Protein AF-A0A257PIK0-F1 (afdb_monomer_lite)

Sequence (146 aa):
MIRLRRDGMRPLCFSGHLIVQHDGWLPGARLWHDLFLYRVADGGFAVAIIARLGGGPDARHASAVRCHAAQFDSLDRALTSLESHDAAADLCPGMSAPALDTFNPALSATVLRLQAARLQDFCRDVVSRYEAGAGAILYSACRSGL

pLDDT: mean 86.01, std 14.25, range [50.25, 98.06]

Structure (mmCIF, N/CA/C/O backbone):
data_AF-A0A257PIK0-F1
#
_entry.id   AF-A0A257PIK0-F1
#
loop_
_atom_site.group_PDB
_atom_site.id
_atom_site.type_symbol
_atom_site.label_atom_id
_atom_site.label_alt_id
_atom_site.label_comp_id
_atom_site.label_asym_id
_atom_site.label_entity_id
_atom_site.label_seq_id
_atom_site.pdbx_PDB_ins_code
_atom_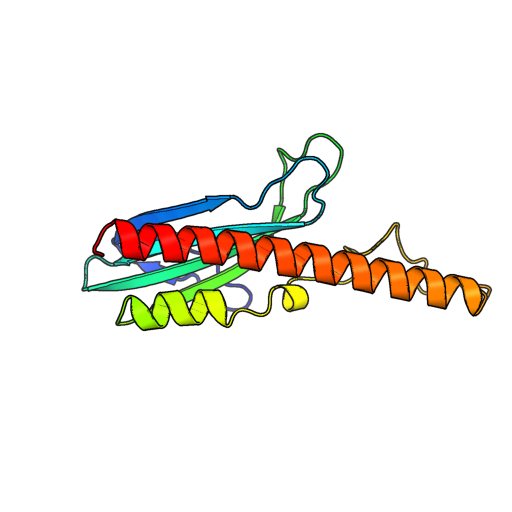site.Cartn_x
_atom_site.Cartn_y
_atom_site.Cartn_z
_atom_site.occupancy
_atom_site.B_iso_or_equiv
_atom_site.auth_seq_id
_atom_site.auth_comp_id
_atom_site.auth_asym_id
_atom_site.auth_atom_id
_atom_site.pdbx_PDB_model_num
ATOM 1 N N . MET A 1 1 ? -18.240 10.700 9.787 1.00 88.88 1 MET A N 1
ATOM 2 C CA . MET A 1 1 ? -18.333 9.548 8.864 1.00 88.88 1 MET A CA 1
ATOM 3 C C . MET A 1 1 ? -17.167 9.618 7.891 1.00 88.88 1 MET A C 1
ATOM 5 O O . MET A 1 1 ? -16.966 10.665 7.290 1.00 88.88 1 MET A O 1
ATOM 9 N N . ILE A 1 2 ? -16.384 8.547 7.788 1.00 96.31 2 ILE A N 1
ATOM 10 C CA . ILE A 1 2 ? -15.207 8.410 6.922 1.00 96.31 2 ILE A CA 1
ATOM 11 C C . ILE A 1 2 ? -15.604 7.582 5.695 1.00 96.31 2 ILE A C 1
ATOM 13 O O . ILE A 1 2 ? -16.365 6.619 5.813 1.00 96.31 2 ILE A O 1
ATOM 17 N N . ARG A 1 3 ? -15.099 7.965 4.516 1.00 97.44 3 ARG A N 1
ATOM 18 C CA . ARG A 1 3 ? -15.344 7.276 3.244 1.00 97.44 3 ARG A CA 1
ATOM 19 C C . ARG A 1 3 ? -14.028 7.061 2.503 1.00 97.44 3 ARG A C 1
ATOM 21 O O . ARG A 1 3 ? -13.434 8.020 2.022 1.00 97.44 3 ARG A O 1
ATOM 28 N N . LEU A 1 4 ? -13.602 5.807 2.389 1.00 96.12 4 LEU A N 1
ATOM 29 C CA . LEU A 1 4 ? -12.365 5.410 1.718 1.00 96.12 4 LEU A CA 1
ATOM 30 C C . LEU A 1 4 ? -12.677 4.864 0.323 1.00 96.12 4 LEU A C 1
ATOM 32 O O . LEU A 1 4 ? -13.579 4.036 0.152 1.00 96.12 4 LEU A O 1
ATOM 36 N N . ARG A 1 5 ? -11.946 5.339 -0.692 1.00 95.75 5 ARG A N 1
ATOM 37 C CA . ARG A 1 5 ? -12.074 4.837 -2.066 1.00 95.75 5 ARG A CA 1
ATOM 38 C C . ARG A 1 5 ? -11.555 3.399 -2.135 1.00 95.75 5 ARG A C 1
ATOM 40 O O . ARG A 1 5 ? -10.568 3.068 -1.488 1.00 95.75 5 ARG A O 1
ATOM 47 N N . ARG A 1 6 ? -12.220 2.565 -2.934 1.00 95.38 6 ARG A N 1
ATOM 48 C CA . ARG A 1 6 ? -11.790 1.206 -3.267 1.00 95.38 6 ARG A CA 1
ATOM 49 C C . ARG A 1 6 ? -11.896 1.025 -4.767 1.00 95.38 6 ARG A C 1
ATOM 51 O O . ARG A 1 6 ? -12.967 1.251 -5.330 1.00 95.38 6 ARG A O 1
ATOM 58 N N . ASP A 1 7 ? -10.808 0.645 -5.408 1.00 92.31 7 ASP A N 1
ATOM 59 C CA . ASP A 1 7 ? -10.823 0.443 -6.850 1.00 92.31 7 ASP A CA 1
ATOM 60 C C . ASP A 1 7 ? -11.693 -0.767 -7.212 1.00 92.31 7 ASP A C 1
ATOM 62 O O . ASP A 1 7 ? -11.635 -1.813 -6.568 1.00 92.31 7 ASP A O 1
ATOM 66 N N . GLY A 1 8 ? -12.560 -0.603 -8.217 1.00 91.75 8 GLY A N 1
ATOM 67 C CA . GLY A 1 8 ? -13.476 -1.653 -8.682 1.00 91.75 8 GLY A CA 1
ATOM 68 C C . GLY A 1 8 ? -14.573 -2.062 -7.688 1.00 91.75 8 GLY A C 1
ATOM 69 O O . GLY A 1 8 ? -15.346 -2.971 -7.979 1.00 91.75 8 GLY A O 1
ATOM 70 N N . MET A 1 9 ? -14.675 -1.407 -6.527 1.00 93.81 9 MET A N 1
ATOM 71 C CA . MET A 1 9 ? -15.604 -1.774 -5.457 1.00 93.81 9 MET A CA 1
ATOM 72 C C . MET A 1 9 ? -16.348 -0.555 -4.913 1.00 93.81 9 MET A C 1
ATOM 74 O O . MET A 1 9 ? -15.987 0.598 -5.148 1.00 93.81 9 MET A O 1
ATOM 78 N N . ARG A 1 10 ? -17.417 -0.799 -4.146 1.00 95.75 10 ARG A N 1
ATOM 79 C CA . ARG A 1 10 ? -18.088 0.286 -3.422 1.00 95.75 10 ARG A CA 1
ATOM 80 C C . ARG A 1 10 ? -17.125 0.883 -2.383 1.00 95.75 10 ARG A C 1
ATOM 82 O O . ARG A 1 10 ? -16.418 0.116 -1.725 1.00 95.75 10 ARG A O 1
ATOM 89 N N . PRO A 1 11 ? -17.111 2.218 -2.198 1.00 97.06 11 PRO A N 1
ATOM 90 C CA . PRO A 1 11 ? -16.317 2.851 -1.150 1.00 97.06 11 PRO A CA 1
ATOM 91 C C . PRO A 1 11 ? -16.608 2.254 0.228 1.00 97.06 11 PRO A C 1
ATOM 93 O O . PRO A 1 11 ? -17.761 1.951 0.539 1.00 97.06 11 PRO A O 1
ATOM 96 N N . LEU A 1 12 ? -15.570 2.117 1.050 1.00 97.19 12 LEU A N 1
ATOM 97 C CA . LEU A 1 12 ? -15.714 1.687 2.436 1.00 97.19 12 LEU A CA 1
ATOM 98 C C . LEU A 1 12 ? -16.156 2.886 3.277 1.00 97.19 12 LEU A C 1
ATOM 100 O O . LEU A 1 12 ? -15.458 3.897 3.335 1.00 97.19 12 LEU A O 1
ATOM 104 N N . CYS A 1 13 ? -17.319 2.773 3.908 1.00 97.62 13 CYS A N 1
ATOM 105 C CA . CYS A 1 13 ? -17.918 3.827 4.717 1.00 97.62 13 CYS A CA 1
ATOM 106 C C . CYS A 1 13 ? -18.042 3.352 6.164 1.00 97.62 13 CYS A C 1
ATOM 108 O O . CYS A 1 13 ? -18.631 2.302 6.400 1.00 97.62 13 CYS A O 1
ATOM 110 N N . PHE A 1 14 ? -17.534 4.128 7.118 1.00 97.19 14 PHE A N 1
ATOM 111 C CA . PHE A 1 14 ? -17.628 3.809 8.545 1.00 97.19 14 PHE A CA 1
ATOM 112 C C . PHE A 1 14 ? -17.537 5.072 9.409 1.00 97.19 14 PHE A C 1
ATOM 114 O O . PHE A 1 14 ? -17.184 6.157 8.939 1.00 97.19 14 PHE A O 1
ATOM 121 N N . SER A 1 15 ? -17.849 4.939 10.693 1.00 97.81 15 SER A N 1
ATOM 122 C CA . SER A 1 15 ? -17.552 5.948 11.712 1.00 97.81 15 SER A CA 1
ATOM 123 C C . SER A 1 15 ? -16.341 5.496 12.514 1.00 97.81 15 SER A C 1
ATOM 125 O O . SER A 1 15 ? -16.201 4.314 12.798 1.00 97.81 15 SER A O 1
ATOM 127 N N . GLY A 1 16 ? -15.438 6.410 12.849 1.00 96.56 16 GLY A N 1
ATOM 128 C CA . GLY A 1 16 ? -14.171 6.063 13.481 1.00 96.56 16 GLY A CA 1
ATOM 129 C C . GLY A 1 16 ? -13.219 7.248 13.523 1.00 96.56 16 GLY A C 1
ATOM 130 O O . GLY A 1 16 ? -13.608 8.368 13.183 1.00 96.56 16 GLY A O 1
ATOM 131 N N . HIS A 1 17 ? -11.975 6.995 13.911 1.00 96.06 17 HIS A N 1
ATOM 132 C CA . HIS A 1 17 ? -10.912 7.997 13.908 1.00 96.06 17 HIS A CA 1
ATOM 133 C C . HIS A 1 17 ? -9.609 7.416 13.361 1.00 96.06 17 HIS A C 1
ATOM 135 O O . HIS A 1 17 ? -9.364 6.212 13.438 1.00 96.06 17 HIS A O 1
ATOM 141 N N . LEU A 1 18 ? -8.793 8.285 12.768 1.00 96.75 18 LEU A N 1
ATOM 142 C CA . LEU A 1 18 ? -7.455 7.944 12.299 1.00 96.75 18 LEU A CA 1
ATOM 143 C C . LEU A 1 18 ? -6.550 7.702 13.509 1.00 96.75 18 LEU A C 1
ATOM 145 O O . LEU A 1 18 ? -6.519 8.525 14.421 1.00 96.75 18 LEU A O 1
ATOM 149 N N . ILE A 1 19 ? -5.832 6.583 13.505 1.00 95.12 19 ILE A N 1
ATOM 150 C CA . ILE A 1 19 ? -4.875 6.220 14.552 1.00 95.12 19 ILE A CA 1
ATOM 151 C C . ILE A 1 19 ? -3.459 6.560 14.101 1.00 95.12 19 ILE A C 1
ATOM 153 O O . ILE A 1 19 ? -2.709 7.219 14.815 1.00 95.12 19 ILE A O 1
ATOM 157 N N . VAL A 1 20 ? -3.099 6.090 12.906 1.00 95.69 20 VAL A N 1
ATOM 158 C CA . VAL A 1 20 ? -1.763 6.241 12.336 1.00 95.69 20 VAL A CA 1
ATOM 159 C C . VAL A 1 20 ? -1.901 6.538 10.853 1.00 95.69 20 VAL A C 1
ATOM 161 O O . VAL A 1 20 ? -2.732 5.947 10.163 1.00 95.69 20 VAL A O 1
ATOM 164 N N . GLN A 1 21 ? -1.064 7.447 10.373 1.00 95.31 21 GLN A N 1
ATOM 165 C CA . GLN A 1 21 ? -0.869 7.709 8.959 1.00 95.31 21 GLN A CA 1
ATOM 166 C C . GLN A 1 21 ? 0.626 7.723 8.663 1.00 95.31 21 GLN A C 1
ATOM 168 O O . GLN A 1 21 ? 1.416 8.237 9.456 1.00 95.31 21 GLN A O 1
ATOM 173 N N . HIS A 1 22 ? 0.986 7.202 7.499 1.00 95.50 22 HIS A N 1
ATOM 174 C CA . HIS A 1 22 ? 2.307 7.349 6.917 1.00 95.50 22 HIS A CA 1
ATOM 175 C C . HIS A 1 22 ? 2.173 7.898 5.495 1.00 95.50 22 HIS A C 1
ATOM 177 O O . HIS A 1 22 ? 1.432 7.341 4.687 1.00 95.50 22 HIS A O 1
ATOM 183 N N . ASP A 1 23 ? 2.886 8.983 5.199 1.00 92.75 23 ASP A N 1
ATOM 184 C CA . ASP A 1 23 ? 3.044 9.515 3.844 1.00 92.75 23 ASP A CA 1
ATOM 185 C C . ASP A 1 23 ? 4.382 9.018 3.290 1.00 92.75 23 ASP A C 1
ATOM 187 O O . ASP A 1 23 ? 5.442 9.318 3.839 1.00 92.75 23 ASP A O 1
ATOM 191 N N . GLY A 1 24 ? 4.329 8.209 2.231 1.00 90.06 24 GLY A N 1
ATOM 192 C CA . GLY A 1 24 ? 5.513 7.648 1.582 1.00 90.06 24 GLY A CA 1
ATOM 193 C C . GLY A 1 24 ? 6.238 8.602 0.630 1.00 90.06 24 GLY A C 1
ATOM 194 O O . GLY A 1 24 ? 7.141 8.158 -0.088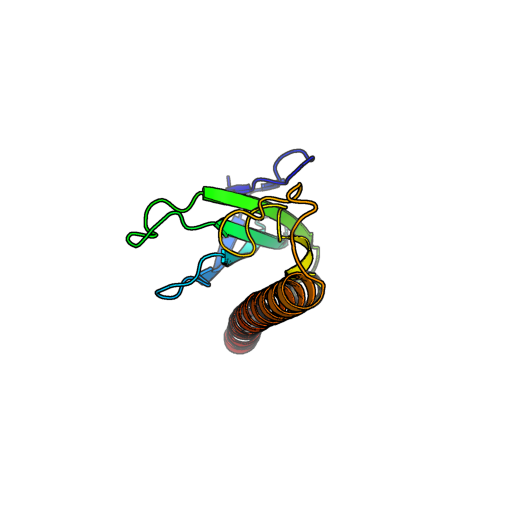 1.00 90.06 24 GLY A O 1
ATOM 195 N N . TRP A 1 25 ? 5.833 9.871 0.544 1.00 90.19 25 TRP A N 1
ATOM 196 C CA . TRP A 1 25 ? 6.420 10.817 -0.393 1.00 90.19 25 TRP A CA 1
ATOM 197 C C . TRP A 1 25 ? 7.889 11.122 -0.078 1.00 90.19 25 TRP A C 1
ATOM 199 O O . TRP A 1 25 ? 8.271 11.418 1.053 1.00 90.19 25 TRP A O 1
ATOM 209 N N . LEU A 1 26 ? 8.712 11.124 -1.128 1.00 84.94 26 LEU A N 1
ATOM 210 C CA . LEU A 1 26 ? 10.102 11.569 -1.092 1.00 84.94 26 LEU A CA 1
ATOM 211 C C . LEU A 1 26 ? 10.405 12.437 -2.322 1.00 84.94 26 LEU A C 1
ATOM 213 O O . LEU A 1 26 ? 9.825 12.211 -3.391 1.00 84.94 26 LEU A O 1
ATOM 217 N N . PRO A 1 27 ? 11.346 13.393 -2.230 1.00 82.94 27 PRO A N 1
ATOM 218 C CA . PRO A 1 27 ? 11.799 14.150 -3.390 1.00 82.94 27 PRO A CA 1
ATOM 219 C C . PRO A 1 27 ? 12.260 13.228 -4.527 1.00 82.94 27 PRO A C 1
ATOM 221 O O . PRO A 1 27 ? 13.086 12.340 -4.330 1.00 82.94 27 PRO A O 1
ATOM 224 N N . GLY A 1 28 ? 11.714 13.436 -5.727 1.00 79.56 28 GLY A N 1
ATOM 225 C CA . GLY A 1 28 ? 12.023 12.620 -6.908 1.00 79.56 28 GLY A CA 1
ATOM 226 C C . GLY A 1 28 ? 11.260 11.293 -7.001 1.00 79.56 28 GLY A C 1
ATOM 227 O O . GLY A 1 28 ? 11.331 10.634 -8.042 1.00 79.56 28 GLY A O 1
ATOM 228 N N . ALA A 1 29 ? 10.483 10.912 -5.981 1.00 81.31 29 ALA A N 1
ATOM 229 C CA . ALA A 1 29 ? 9.616 9.743 -6.053 1.00 81.31 29 ALA A CA 1
ATOM 230 C C . ALA A 1 29 ? 8.521 9.943 -7.111 1.00 81.31 29 ALA A C 1
ATOM 232 O O . ALA A 1 29 ? 7.699 10.855 -7.026 1.00 81.31 29 ALA A O 1
ATOM 233 N N . ARG A 1 30 ? 8.487 9.056 -8.110 1.00 82.31 30 ARG A N 1
ATOM 234 C CA . ARG A 1 30 ? 7.434 9.055 -9.142 1.00 82.31 30 ARG A CA 1
ATOM 235 C C . ARG A 1 30 ? 6.145 8.420 -8.628 1.00 82.31 30 ARG A C 1
ATOM 237 O O . ARG A 1 30 ? 5.060 8.886 -8.954 1.00 82.31 30 ARG A O 1
ATOM 244 N N . LEU A 1 31 ? 6.288 7.375 -7.819 1.00 87.75 31 LEU A N 1
ATOM 245 C CA . LEU A 1 31 ? 5.205 6.662 -7.157 1.00 87.75 31 LEU A CA 1
ATOM 246 C C . LEU A 1 31 ? 5.535 6.533 -5.672 1.00 87.75 31 LEU A C 1
ATOM 248 O O . LEU A 1 31 ? 6.695 6.290 -5.322 1.00 87.75 31 LEU A O 1
ATOM 252 N N . TRP A 1 32 ? 4.527 6.680 -4.825 1.00 92.12 32 TRP A N 1
ATOM 253 C CA . TRP A 1 32 ? 4.599 6.367 -3.403 1.00 92.12 32 TRP A CA 1
ATOM 254 C C . TRP A 1 32 ? 3.242 5.898 -2.888 1.00 92.12 32 TRP A C 1
ATOM 256 O O . TRP A 1 32 ? 2.235 5.980 -3.597 1.00 92.12 32 TRP A O 1
ATOM 266 N N . HIS A 1 33 ? 3.228 5.430 -1.645 1.00 95.00 33 HIS A N 1
ATOM 267 C CA . HIS A 1 33 ? 2.033 4.948 -0.973 1.00 95.00 33 HIS A CA 1
ATOM 268 C C . HIS A 1 33 ? 1.760 5.771 0.279 1.00 95.00 33 HIS A C 1
ATOM 270 O O . HIS A 1 33 ? 2.639 5.926 1.128 1.00 95.00 33 HIS A O 1
ATOM 276 N N . ASP A 1 34 ? 0.528 6.252 0.407 1.00 95.56 34 ASP A N 1
ATOM 277 C CA . ASP A 1 34 ? 0.006 6.708 1.689 1.00 95.56 34 ASP A CA 1
ATOM 278 C C . ASP A 1 34 ? -0.679 5.531 2.376 1.00 95.56 34 ASP A C 1
ATOM 280 O O . ASP A 1 34 ? -1.504 4.836 1.770 1.00 95.56 34 ASP A O 1
ATOM 284 N N . LEU A 1 35 ? -0.374 5.343 3.651 1.00 97.69 35 LEU A N 1
ATOM 285 C CA . LEU A 1 35 ? -0.922 4.275 4.470 1.00 97.69 35 LEU A CA 1
ATOM 286 C C . LEU A 1 35 ? -1.706 4.888 5.625 1.00 97.69 35 LEU A C 1
ATOM 288 O O . LEU A 1 35 ? -1.226 5.802 6.297 1.00 97.69 35 LEU A O 1
ATOM 292 N N . PHE A 1 36 ? -2.906 4.377 5.871 1.00 97.44 36 PHE A N 1
ATOM 293 C CA . PHE A 1 36 ? -3.791 4.862 6.922 1.00 97.44 36 PHE A CA 1
ATOM 294 C C . PHE A 1 36 ? -4.339 3.692 7.724 1.00 97.44 36 PHE A C 1
ATOM 296 O O . PHE A 1 36 ? -4.831 2.720 7.151 1.00 97.44 36 PHE A O 1
ATOM 303 N N . LEU A 1 37 ? -4.328 3.833 9.046 1.00 97.50 37 LEU A N 1
ATOM 304 C CA . LEU A 1 37 ? -4.949 2.912 9.986 1.00 97.50 37 LEU A CA 1
ATOM 305 C C . LEU A 1 37 ? -5.975 3.669 10.827 1.00 97.50 37 LEU A C 1
ATOM 307 O O . LEU A 1 37 ? -5.655 4.674 11.463 1.00 97.50 37 LEU A O 1
ATOM 311 N N . TYR A 1 38 ? -7.203 3.166 10.863 1.00 97.44 38 TYR A N 1
ATOM 312 C CA . TYR A 1 38 ? -8.325 3.752 11.585 1.00 97.44 38 TYR A CA 1
ATOM 313 C C . TYR A 1 38 ? -8.855 2.797 12.649 1.00 97.44 38 TYR A C 1
ATOM 315 O O . TYR A 1 38 ? -8.911 1.587 12.428 1.00 97.44 38 TYR A O 1
ATOM 323 N N . ARG A 1 39 ? -9.344 3.353 13.760 1.00 97.12 39 ARG A N 1
ATOM 324 C CA . ARG A 1 39 ? -10.182 2.641 14.727 1.00 97.12 39 ARG A CA 1
ATOM 325 C C . ARG A 1 39 ? -11.633 2.875 14.346 1.00 97.12 39 ARG A C 1
ATOM 327 O O . ARG A 1 39 ? -12.054 4.029 14.230 1.00 97.12 39 ARG A O 1
ATOM 334 N N . VAL A 1 40 ? -12.398 1.808 14.163 1.00 97.50 40 VAL A N 1
ATOM 335 C CA . VAL A 1 40 ? -13.826 1.913 13.843 1.00 97.50 40 VAL A CA 1
ATOM 336 C C . VAL A 1 40 ? -14.631 2.040 15.141 1.00 97.50 40 VAL A C 1
ATOM 338 O O . VAL A 1 40 ? -14.320 1.391 16.139 1.00 97.50 40 VAL A O 1
ATOM 341 N N . ALA A 1 41 ? -15.641 2.911 15.140 1.00 95.81 41 ALA A N 1
ATOM 342 C CA . ALA A 1 41 ? -16.462 3.237 16.307 1.00 95.81 41 ALA A CA 1
ATOM 343 C C . ALA A 1 41 ? -17.210 2.013 16.855 1.00 95.81 41 ALA A C 1
ATOM 345 O O . ALA A 1 41 ? -17.269 1.830 18.066 1.00 95.81 41 ALA A O 1
ATOM 346 N N . ASP A 1 42 ? -17.685 1.144 15.962 1.00 91.12 42 ASP A N 1
ATOM 347 C CA . ASP A 1 42 ? -18.405 -0.090 16.304 1.00 91.12 42 ASP A CA 1
ATOM 348 C C . ASP A 1 42 ? -17.454 -1.255 16.655 1.00 91.12 42 ASP A C 1
ATOM 350 O O . ASP A 1 42 ? -17.880 -2.399 16.800 1.00 91.12 42 ASP A O 1
ATOM 354 N N . GLY A 1 43 ? -16.154 -0.971 16.792 1.00 92.25 43 GLY A N 1
ATOM 355 C CA . GLY A 1 43 ? -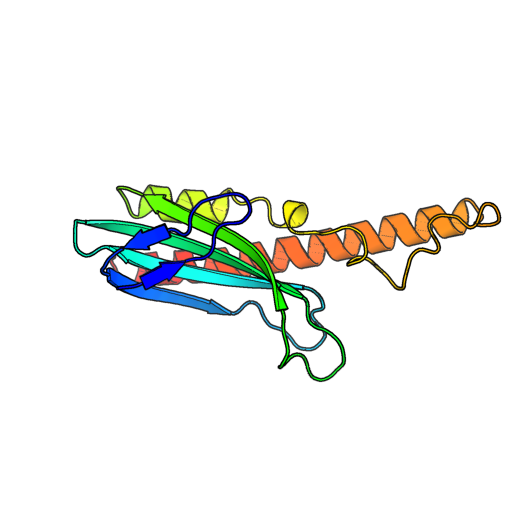15.104 -1.960 17.017 1.00 92.25 43 GLY A CA 1
ATOM 356 C C . GLY A 1 43 ? -14.365 -2.364 15.740 1.00 92.25 43 GLY A C 1
ATOM 357 O O . GLY A 1 43 ? -14.820 -2.142 14.619 1.00 92.25 43 GLY A O 1
ATOM 358 N N . GLY A 1 44 ? -13.182 -2.951 15.924 1.00 96.44 44 GLY A N 1
ATOM 359 C CA . GLY A 1 44 ? -12.283 -3.313 14.830 1.00 96.44 44 GLY A CA 1
ATOM 360 C C . GLY A 1 44 ? -11.502 -2.128 14.251 1.00 96.44 44 GLY A C 1
ATOM 361 O O . GLY A 1 44 ? -11.396 -1.049 14.848 1.00 96.44 44 GLY A O 1
ATOM 362 N N . PHE A 1 45 ? -10.922 -2.357 13.076 1.00 97.69 45 PHE A N 1
ATOM 363 C CA . PHE A 1 45 ? -9.956 -1.475 12.430 1.00 97.69 45 PHE A CA 1
ATOM 364 C C . PHE A 1 45 ? -10.228 -1.374 10.935 1.00 97.69 45 PHE A C 1
ATOM 366 O O . PHE A 1 45 ? -10.758 -2.299 10.329 1.00 97.69 45 PHE A O 1
ATOM 373 N N . ALA A 1 46 ? -9.850 -0.261 10.319 1.00 98.00 46 ALA A N 1
ATOM 374 C CA . ALA A 1 46 ? -9.863 -0.129 8.868 1.00 98.00 46 ALA A CA 1
ATOM 375 C C . ALA A 1 46 ? -8.498 0.334 8.373 1.00 98.00 46 ALA A C 1
ATOM 377 O O . ALA A 1 46 ? -7.859 1.174 9.003 1.00 98.00 46 ALA A O 1
ATOM 378 N N . VAL A 1 47 ? -8.077 -0.202 7.234 1.00 98.06 47 VAL A N 1
ATOM 379 C CA . VAL A 1 47 ? -6.831 0.162 6.561 1.00 98.06 47 VAL A CA 1
ATOM 380 C C . VAL A 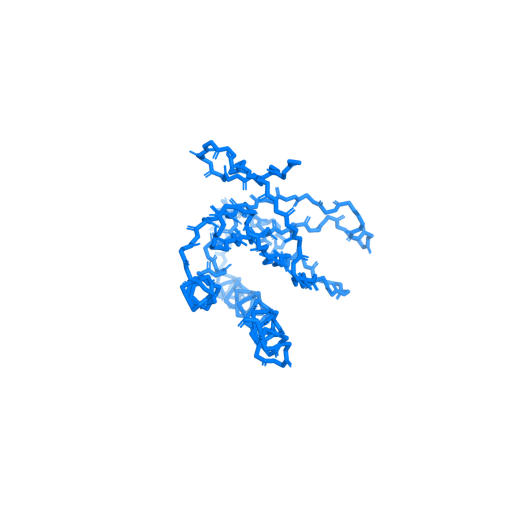1 47 ? -7.164 0.797 5.221 1.00 98.06 47 VAL A C 1
ATOM 382 O O . VAL A 1 47 ? -8.082 0.342 4.534 1.00 98.06 47 VAL A O 1
ATOM 385 N N . ALA A 1 48 ? -6.408 1.824 4.842 1.00 98.00 48 ALA A N 1
ATOM 386 C CA . ALA A 1 48 ? -6.317 2.277 3.461 1.00 98.00 48 ALA A CA 1
ATOM 387 C C . ALA A 1 48 ? -4.864 2.349 2.995 1.00 98.00 48 ALA A C 1
ATOM 389 O O . ALA A 1 48 ? -3.998 2.843 3.713 1.00 98.00 48 ALA A O 1
ATOM 390 N N . ILE A 1 49 ? -4.647 1.903 1.762 1.00 97.75 49 ILE A N 1
ATOM 391 C CA . ILE A 1 49 ? -3.394 1.999 1.021 1.00 97.75 49 ILE A CA 1
ATOM 392 C C . ILE A 1 49 ? -3.710 2.768 -0.260 1.00 97.75 49 ILE A C 1
ATOM 394 O O . ILE A 1 49 ? -4.537 2.340 -1.072 1.00 97.75 49 ILE A O 1
ATOM 398 N N . ILE A 1 50 ? -3.090 3.931 -0.428 1.00 95.56 50 ILE A N 1
ATOM 399 C CA . ILE A 1 50 ? -3.316 4.810 -1.574 1.00 95.56 50 ILE A CA 1
ATOM 400 C C . ILE A 1 50 ? -2.006 4.954 -2.333 1.00 95.56 50 ILE A C 1
ATOM 402 O O . ILE A 1 50 ? -1.110 5.665 -1.888 1.00 95.56 50 ILE A O 1
ATOM 406 N N . ALA A 1 51 ? -1.913 4.327 -3.504 1.00 93.75 51 ALA A N 1
ATOM 407 C CA . ALA A 1 51 ? -0.795 4.559 -4.405 1.00 93.75 51 ALA A CA 1
ATOM 408 C C . ALA A 1 51 ? -1.011 5.877 -5.155 1.00 93.75 51 ALA A C 1
ATOM 410 O O . ALA A 1 51 ? -2.056 6.102 -5.786 1.00 93.75 51 ALA A O 1
ATOM 411 N N . ARG A 1 52 ? -0.014 6.754 -5.101 1.00 91.06 52 ARG A N 1
ATOM 412 C CA . ARG A 1 52 ? -0.028 8.075 -5.721 1.00 91.06 52 ARG A CA 1
ATOM 413 C C . ARG A 1 52 ? 1.050 8.197 -6.767 1.00 91.06 52 ARG A C 1
ATOM 415 O O . ARG A 1 52 ? 2.200 7.858 -6.514 1.00 91.06 52 ARG A O 1
ATOM 422 N N . LEU A 1 53 ? 0.667 8.752 -7.911 1.00 86.88 53 LEU A N 1
ATOM 423 C CA . LEU A 1 53 ? 1.581 9.092 -8.989 1.00 86.88 53 LEU A CA 1
ATOM 424 C C . LEU A 1 53 ? 1.805 10.606 -9.006 1.00 86.88 53 LEU A C 1
ATOM 426 O O . LEU A 1 53 ? 0.851 11.386 -9.092 1.00 86.88 53 LEU A O 1
ATOM 430 N N . GLY A 1 54 ? 3.071 11.009 -8.937 1.00 79.44 54 GLY A N 1
ATOM 431 C CA . GLY A 1 54 ? 3.505 12.395 -9.085 1.00 79.44 54 GLY A CA 1
ATOM 432 C C . GLY A 1 54 ? 3.798 12.735 -10.545 1.00 79.44 54 GLY A C 1
ATOM 433 O O . GLY A 1 54 ? 4.507 12.002 -11.235 1.00 79.44 54 GLY A O 1
ATOM 434 N N . GLY A 1 55 ? 3.268 13.866 -11.015 1.00 58.88 55 GLY A N 1
ATOM 435 C CA . GLY A 1 55 ? 3.570 14.429 -12.330 1.00 58.88 55 GLY A CA 1
ATOM 436 C C . GLY A 1 55 ? 4.482 15.650 -12.216 1.00 58.88 55 GLY A C 1
ATOM 437 O O . GLY A 1 55 ? 3.998 16.749 -11.973 1.00 58.88 55 GLY A O 1
ATOM 438 N N . GLY A 1 56 ? 5.788 15.475 -12.427 1.00 53.75 56 GLY A N 1
ATOM 439 C CA . GLY A 1 56 ? 6.744 16.584 -12.544 1.00 53.75 56 GLY A CA 1
ATOM 440 C C . GLY A 1 56 ? 7.434 17.022 -11.238 1.00 53.75 56 GLY A C 1
ATOM 441 O O . GLY A 1 56 ? 7.231 16.409 -10.192 1.00 53.75 56 GLY A O 1
ATOM 442 N N . PRO A 1 57 ? 8.295 18.060 -11.310 1.00 50.91 57 PRO A N 1
ATOM 443 C CA . PRO A 1 57 ? 9.174 18.486 -10.212 1.00 50.91 57 PRO A CA 1
ATOM 444 C C . PRO A 1 57 ? 8.428 19.043 -8.993 1.00 50.91 57 PRO A C 1
ATOM 446 O O . PRO A 1 57 ? 9.008 19.116 -7.914 1.00 50.91 57 PRO A O 1
ATOM 449 N N . ASP A 1 58 ? 7.146 19.386 -9.145 1.00 52.22 58 ASP A N 1
ATOM 450 C CA . ASP A 1 58 ? 6.283 19.870 -8.071 1.00 52.22 58 ASP A CA 1
ATOM 451 C C . ASP A 1 58 ? 5.189 18.829 -7.785 1.00 52.22 58 ASP A C 1
ATOM 453 O O . ASP A 1 58 ? 4.044 18.910 -8.234 1.00 52.22 58 ASP A O 1
ATOM 457 N N . ALA A 1 59 ? 5.566 17.789 -7.040 1.00 54.09 59 ALA A N 1
ATOM 458 C CA . ALA A 1 59 ? 4.738 16.621 -6.726 1.00 54.09 59 ALA A CA 1
ATOM 459 C C . ALA A 1 59 ? 3.493 16.917 -5.853 1.00 54.09 59 ALA A C 1
ATOM 461 O O . ALA A 1 59 ? 2.803 15.993 -5.427 1.00 54.09 59 ALA A O 1
ATOM 462 N N . ARG A 1 60 ? 3.163 18.195 -5.610 1.00 51.38 60 ARG A N 1
ATOM 463 C CA . ARG A 1 60 ? 1.985 18.630 -4.838 1.00 51.38 60 ARG A CA 1
ATOM 464 C C . ARG A 1 60 ? 0.651 18.274 -5.507 1.00 51.38 60 ARG A C 1
ATOM 466 O O . ARG A 1 60 ? -0.359 18.185 -4.819 1.00 51.38 60 ARG A O 1
ATOM 473 N N . HIS A 1 61 ? 0.640 18.021 -6.818 1.00 57.53 61 HIS A N 1
ATOM 474 C CA . HIS A 1 61 ? -0.544 17.575 -7.568 1.00 57.53 61 HIS A CA 1
ATOM 475 C C . HIS A 1 61 ? -0.506 16.068 -7.850 1.00 57.53 61 HIS A C 1
ATOM 477 O O . HIS A 1 61 ? -0.580 15.613 -8.992 1.00 57.53 61 HIS A O 1
ATOM 483 N N . ALA A 1 62 ? -0.362 15.284 -6.787 1.00 71.88 62 ALA A N 1
ATOM 484 C CA . ALA A 1 62 ? -0.361 13.833 -6.858 1.00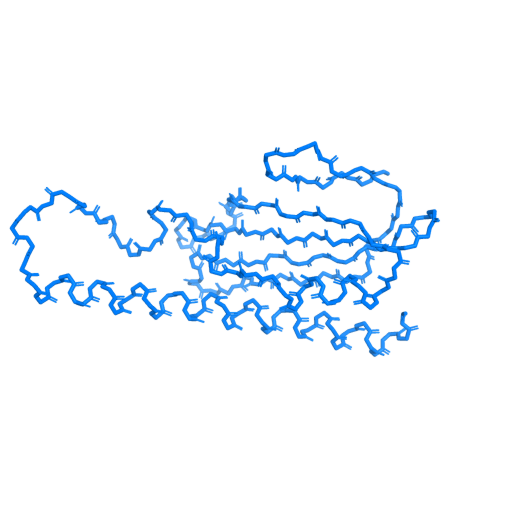 71.88 62 ALA A CA 1
ATOM 485 C C . ALA A 1 62 ? -1.775 13.280 -7.067 1.00 71.88 62 ALA A C 1
ATOM 487 O O . ALA A 1 62 ? -2.670 13.512 -6.248 1.00 71.88 62 ALA A O 1
ATOM 488 N N . SER A 1 63 ? -1.972 12.491 -8.121 1.00 79.94 63 SER A N 1
ATOM 489 C CA . SER A 1 63 ? -3.242 11.795 -8.345 1.00 79.94 63 SER A CA 1
ATOM 490 C C . SER A 1 63 ? -3.188 10.389 -7.759 1.00 79.94 63 SER A C 1
ATOM 492 O O . SER A 1 63 ? -2.222 9.654 -7.966 1.00 79.94 63 SER A O 1
ATOM 494 N N . ALA A 1 64 ? -4.236 10.001 -7.029 1.00 83.50 64 ALA A N 1
ATOM 495 C CA . ALA A 1 64 ? -4.384 8.633 -6.548 1.00 83.50 64 ALA A CA 1
ATOM 496 C C . ALA A 1 64 ? -4.656 7.701 -7.738 1.00 83.50 64 ALA A C 1
ATOM 498 O O . ALA A 1 64 ? -5.718 7.794 -8.366 1.00 83.50 64 ALA A O 1
ATOM 499 N N . VAL A 1 65 ? -3.713 6.806 -8.028 1.00 88.12 65 VAL A N 1
ATOM 500 C CA . VAL A 1 65 ? -3.784 5.857 -9.151 1.00 88.12 65 VAL A CA 1
ATOM 501 C C . VAL A 1 65 ? -4.313 4.496 -8.731 1.00 88.12 65 VAL A C 1
ATOM 503 O O . VAL A 1 65 ? -4.993 3.857 -9.531 1.00 88.12 65 VAL A O 1
ATOM 506 N N . ARG A 1 66 ? -4.067 4.091 -7.477 1.00 92.62 66 ARG A N 1
ATOM 507 C CA . ARG A 1 66 ? -4.684 2.911 -6.867 1.00 92.62 66 ARG A CA 1
ATOM 508 C C . ARG A 1 66 ? -5.177 3.191 -5.460 1.00 92.62 66 ARG A C 1
ATOM 510 O O . ARG A 1 66 ? -4.538 3.932 -4.713 1.00 92.62 66 ARG A O 1
ATOM 517 N N . CYS A 1 67 ? -6.324 2.624 -5.105 1.00 94.75 67 CYS A N 1
ATOM 518 C CA . CYS A 1 67 ? -6.863 2.693 -3.750 1.00 94.75 67 CYS A CA 1
ATOM 519 C C . CYS A 1 67 ? -7.362 1.335 -3.270 1.00 94.75 67 CYS A C 1
ATOM 521 O O . CYS A 1 67 ? -8.350 0.802 -3.785 1.00 94.75 67 CYS A O 1
ATOM 523 N N . HIS A 1 68 ? -6.742 0.856 -2.199 1.00 97.00 68 HIS A N 1
ATOM 524 C CA . HIS A 1 68 ? -7.162 -0.324 -1.460 1.00 97.00 68 HIS A CA 1
ATOM 525 C C . HIS A 1 68 ? -7.667 0.112 -0.100 1.00 97.00 68 HIS A C 1
ATOM 527 O O . HIS A 1 68 ? -7.035 0.921 0.574 1.00 97.00 68 HIS A O 1
ATOM 533 N N . ALA A 1 69 ? -8.815 -0.413 0.308 1.00 97.69 69 ALA A N 1
ATOM 534 C CA . ALA A 1 69 ? -9.297 -0.234 1.664 1.00 97.69 69 ALA A CA 1
ATOM 535 C C . ALA A 1 69 ? -10.082 -1.460 2.111 1.00 97.69 69 ALA A C 1
ATOM 537 O O . ALA A 1 69 ? -10.858 -2.030 1.335 1.00 97.69 69 ALA A O 1
ATOM 538 N N . ALA A 1 70 ? -9.893 -1.840 3.367 1.00 97.62 70 ALA A N 1
ATOM 539 C CA . ALA A 1 70 ? -10.535 -2.991 3.980 1.00 97.62 70 ALA A CA 1
ATOM 540 C C . ALA A 1 70 ? -10.767 -2.738 5.472 1.00 97.62 70 ALA A C 1
ATOM 542 O O . ALA A 1 70 ? -10.102 -1.903 6.086 1.00 97.62 70 ALA A O 1
ATOM 543 N N . GLN A 1 71 ? -11.742 -3.448 6.033 1.00 97.69 71 GLN A N 1
ATOM 544 C CA . GLN A 1 71 ? -12.052 -3.432 7.456 1.00 97.69 71 GLN A CA 1
ATOM 545 C C . GLN A 1 71 ? -11.744 -4.806 8.047 1.00 97.69 71 GLN A C 1
ATOM 547 O O . GLN A 1 71 ? -11.974 -5.826 7.398 1.00 97.69 71 GLN A O 1
ATOM 552 N N . PHE A 1 72 ? -11.248 -4.808 9.276 1.00 98.00 72 PHE A N 1
ATOM 553 C CA . PHE A 1 72 ? -10.795 -5.971 10.016 1.00 98.00 72 PHE A CA 1
ATOM 554 C C . PHE A 1 72 ? -11.374 -5.944 11.427 1.00 98.00 72 PHE A C 1
ATOM 556 O O . PHE A 1 72 ? -11.638 -4.888 12.003 1.00 98.00 72 PHE A O 1
ATOM 563 N N . ASP A 1 73 ? -11.565 -7.125 11.988 1.00 97.06 73 ASP A N 1
ATOM 564 C CA . ASP A 1 73 ? -12.065 -7.355 13.338 1.00 97.06 73 ASP A CA 1
ATOM 565 C C . ASP A 1 73 ? -10.993 -7.146 14.419 1.00 97.06 73 ASP A C 1
ATOM 567 O O . ASP A 1 73 ? -11.328 -6.791 15.549 1.00 97.06 73 ASP A O 1
ATOM 571 N N . SER A 1 74 ? -9.708 -7.286 14.079 1.00 96.50 74 SER A N 1
ATOM 572 C CA . SER A 1 74 ? -8.584 -7.099 15.004 1.00 96.50 74 SER A CA 1
ATOM 573 C C . SER A 1 74 ? -7.473 -6.220 14.426 1.00 96.50 74 SER A C 1
ATOM 575 O O . SER A 1 74 ? -7.347 -6.067 13.208 1.00 96.50 74 SER A O 1
ATOM 577 N N . LEU A 1 75 ? -6.658 -5.645 15.320 1.00 95.75 75 LEU A N 1
ATOM 578 C CA . LEU A 1 75 ? -5.477 -4.868 14.937 1.00 95.75 75 LEU A CA 1
ATOM 579 C C . LEU A 1 75 ? -4.473 -5.756 14.205 1.00 95.75 75 LEU A C 1
ATOM 581 O O . LEU A 1 75 ? -3.994 -5.382 13.146 1.00 95.75 75 LEU A O 1
ATOM 585 N N . ASP A 1 76 ? -4.224 -6.950 14.741 1.00 95.69 76 ASP A N 1
ATOM 586 C CA . ASP A 1 76 ? -3.321 -7.947 14.167 1.00 95.69 76 ASP A CA 1
ATOM 587 C C . ASP A 1 76 ? -3.634 -8.218 12.688 1.00 95.69 76 ASP A C 1
ATOM 589 O O . ASP A 1 76 ? -2.777 -8.035 11.833 1.00 95.69 76 ASP A O 1
ATOM 593 N N . ARG A 1 77 ? -4.903 -8.480 12.345 1.00 97.06 77 ARG A N 1
ATOM 594 C CA . ARG A 1 77 ? -5.315 -8.690 10.948 1.00 97.06 77 ARG A CA 1
ATOM 595 C C . ARG A 1 77 ? -5.156 -7.453 10.071 1.00 97.06 77 ARG A C 1
ATOM 597 O O . ARG A 1 77 ? -4.814 -7.583 8.896 1.00 97.06 77 ARG A O 1
ATOM 604 N N . ALA A 1 78 ? -5.406 -6.265 10.618 1.00 97.00 78 ALA A N 1
ATOM 605 C CA . ALA A 1 78 ? -5.174 -5.015 9.902 1.00 97.00 78 ALA A CA 1
ATOM 606 C C . ALA A 1 78 ? -3.679 -4.806 9.604 1.00 97.00 78 ALA A C 1
ATOM 608 O O . ALA A 1 78 ? -3.325 -4.404 8.497 1.00 97.00 78 ALA A O 1
ATOM 609 N N . LEU A 1 79 ? -2.809 -5.121 10.564 1.00 95.88 79 LEU A N 1
ATOM 610 C CA . LEU A 1 79 ? -1.358 -5.039 10.426 1.00 95.88 79 LEU A CA 1
ATOM 611 C C . LEU A 1 79 ? -0.823 -6.096 9.450 1.00 95.88 79 LEU A C 1
ATOM 613 O O . LEU A 1 79 ? -0.109 -5.738 8.517 1.00 95.88 79 LEU A O 1
ATOM 617 N N . THR A 1 80 ? -1.262 -7.352 9.561 1.00 96.19 80 THR A N 1
ATOM 618 C CA . THR A 1 80 ? -0.932 -8.408 8.590 1.00 96.19 80 THR A CA 1
ATOM 619 C C . THR A 1 80 ? -1.355 -8.018 7.176 1.00 96.19 80 THR A C 1
ATOM 621 O O . THR A 1 80 ? -0.622 -8.271 6.228 1.00 96.19 80 THR A O 1
ATOM 624 N N . SER A 1 81 ? -2.507 -7.355 7.009 1.00 96.69 81 SER A N 1
ATOM 625 C CA . SER A 1 81 ? -2.936 -6.877 5.690 1.00 96.69 81 SER A CA 1
ATOM 626 C C . SER A 1 81 ? -2.010 -5.811 5.102 1.00 96.69 81 SER A C 1
ATOM 628 O O . SER A 1 81 ? -1.908 -5.739 3.878 1.00 96.69 81 SER A O 1
ATOM 630 N N . LEU A 1 82 ? -1.385 -4.966 5.929 1.00 96.00 82 LEU A N 1
ATOM 631 C CA . LEU A 1 82 ? -0.378 -4.009 5.465 1.00 96.00 82 LEU A CA 1
ATOM 632 C C . LEU A 1 82 ? 0.902 -4.741 5.052 1.00 96.00 82 LEU A C 1
ATOM 634 O O . LEU A 1 82 ? 1.459 -4.437 4.003 1.00 96.00 82 LEU A O 1
ATOM 638 N N . GLU A 1 83 ? 1.344 -5.724 5.832 1.00 95.25 83 GLU A N 1
ATOM 639 C CA . GLU A 1 83 ? 2.545 -6.517 5.533 1.00 95.25 83 GLU A CA 1
ATOM 640 C C . GLU A 1 83 ? 2.391 -7.374 4.273 1.00 95.25 83 GLU A C 1
ATOM 642 O O . GLU A 1 83 ? 3.329 -7.505 3.492 1.00 95.25 83 GLU A O 1
ATOM 647 N N . SER A 1 84 ? 1.204 -7.942 4.047 1.00 95.44 84 SER A N 1
ATOM 648 C CA . SER A 1 84 ? 0.942 -8.840 2.920 1.00 95.44 84 SER A CA 1
ATOM 649 C C . SER A 1 84 ? 0.597 -8.126 1.611 1.00 95.44 84 SER A C 1
ATOM 651 O O . SER A 1 84 ? 0.295 -8.791 0.620 1.00 95.44 84 SER A O 1
ATOM 653 N N . HIS A 1 85 ? 0.531 -6.792 1.603 1.00 96.44 85 HIS A N 1
ATOM 654 C CA . HIS A 1 85 ? 0.154 -6.041 0.406 1.00 96.44 85 HIS A CA 1
ATOM 655 C C . HIS A 1 85 ? 1.266 -6.088 -0.643 1.00 96.44 85 HIS A C 1
ATOM 657 O O . HIS A 1 85 ? 2.400 -5.687 -0.385 1.00 96.44 85 HIS A O 1
ATOM 663 N N . ASP A 1 86 ? 0.924 -6.514 -1.857 1.00 94.44 86 ASP A N 1
ATOM 664 C CA . ASP A 1 86 ? 1.841 -6.469 -2.993 1.00 94.44 86 ASP A CA 1
ATOM 665 C C . ASP A 1 86 ? 1.881 -5.055 -3.592 1.00 94.44 86 ASP A C 1
ATOM 667 O O . ASP A 1 86 ? 1.104 -4.698 -4.481 1.00 94.44 86 ASP A O 1
ATOM 671 N N . ALA A 1 87 ? 2.819 -4.240 -3.114 1.00 93.12 87 ALA A N 1
ATOM 672 C CA . ALA A 1 87 ? 3.018 -2.882 -3.612 1.00 93.12 87 ALA A CA 1
ATOM 673 C C . ALA A 1 87 ? 3.458 -2.827 -5.088 1.00 93.12 87 ALA A C 1
ATOM 675 O O . ALA A 1 87 ? 3.258 -1.801 -5.745 1.00 93.12 87 ALA A O 1
ATOM 676 N N . ALA A 1 88 ? 4.032 -3.905 -5.640 1.00 90.69 88 ALA A N 1
ATOM 677 C CA . ALA A 1 88 ? 4.392 -3.957 -7.055 1.00 90.69 88 ALA A CA 1
ATOM 678 C C . ALA A 1 88 ? 3.150 -4.088 -7.951 1.00 90.69 88 ALA A C 1
ATOM 680 O O . ALA A 1 88 ? 3.157 -3.591 -9.078 1.00 90.69 88 ALA A O 1
ATOM 681 N N . ALA A 1 89 ? 2.056 -4.671 -7.450 1.00 89.94 89 ALA A N 1
ATOM 682 C CA . ALA A 1 89 ? 0.787 -4.752 -8.176 1.00 89.94 89 ALA A CA 1
ATOM 683 C C . ALA A 1 89 ? 0.134 -3.375 -8.415 1.00 89.94 89 ALA A C 1
ATOM 685 O O . ALA A 1 89 ? -0.701 -3.226 -9.312 1.00 89.94 89 ALA A O 1
ATOM 686 N N . ASP A 1 90 ? 0.543 -2.346 -7.666 1.00 89.94 90 ASP A N 1
ATOM 687 C CA . ASP A 1 90 ? 0.065 -0.973 -7.858 1.00 89.94 90 ASP A CA 1
ATOM 688 C C . ASP A 1 90 ? 0.713 -0.259 -9.053 1.00 89.94 90 ASP A C 1
ATOM 690 O O . ASP A 1 90 ? 0.297 0.841 -9.434 1.00 89.94 90 ASP A O 1
ATOM 694 N N . LEU A 1 91 ? 1.703 -0.890 -9.689 1.00 84.56 91 LEU A N 1
ATOM 695 C CA . LEU A 1 91 ? 2.365 -0.382 -10.881 1.00 84.56 91 LEU A CA 1
ATOM 696 C C . LEU A 1 91 ? 1.457 -0.510 -12.117 1.00 84.56 91 LEU A C 1
ATOM 698 O O . LEU A 1 91 ? 1.314 -1.561 -12.733 1.00 84.56 91 LEU A O 1
ATOM 702 N N . CYS A 1 92 ? 0.850 0.599 -12.525 1.00 72.62 92 CYS A N 1
ATOM 703 C CA . CYS A 1 92 ? 0.135 0.742 -13.786 1.00 72.62 92 CYS A CA 1
ATOM 704 C C . CYS A 1 92 ? 1.090 0.758 -15.000 1.00 72.62 92 CYS A C 1
ATOM 706 O O . CYS A 1 92 ? 2.168 1.370 -14.947 1.00 72.62 92 CYS A O 1
ATOM 708 N N . PRO A 1 93 ? 0.657 0.183 -16.139 1.00 61.25 93 PRO A N 1
ATOM 709 C CA . PRO A 1 93 ? 1.331 0.345 -17.424 1.00 61.25 93 PRO A CA 1
ATOM 710 C C . PRO A 1 93 ? 1.554 1.832 -17.743 1.00 61.25 93 PRO A C 1
ATOM 712 O O . PRO A 1 93 ? 0.628 2.634 -17.645 1.00 61.25 93 PRO A O 1
ATOM 715 N N . GLY A 1 94 ? 2.787 2.206 -18.098 1.00 60.50 94 GLY A N 1
ATOM 716 C CA . GLY A 1 94 ? 3.168 3.593 -18.402 1.00 60.50 94 GLY A CA 1
ATOM 717 C C . GLY A 1 94 ? 3.768 4.391 -17.236 1.00 60.50 94 GLY A C 1
ATOM 718 O O . GLY A 1 94 ? 4.256 5.496 -17.460 1.00 60.50 94 GLY A O 1
ATOM 719 N N . MET A 1 95 ? 3.800 3.849 -16.010 1.00 63.59 95 MET A N 1
ATOM 720 C CA . MET A 1 95 ? 4.487 4.499 -14.874 1.00 63.59 95 MET A CA 1
ATOM 721 C C . MET A 1 95 ? 6.004 4.247 -14.860 1.00 63.59 95 MET A C 1
ATOM 723 O O . MET A 1 95 ? 6.779 5.033 -14.307 1.00 63.59 95 MET A O 1
ATOM 727 N N . SER A 1 96 ? 6.442 3.179 -15.519 1.00 52.72 96 SER A N 1
ATOM 728 C CA . SER A 1 96 ? 7.835 2.753 -15.565 1.00 52.72 96 SER A CA 1
ATOM 729 C C . SER A 1 96 ? 8.559 3.368 -16.762 1.00 52.72 96 SER A C 1
ATOM 731 O O . SER A 1 96 ? 8.167 3.134 -17.900 1.00 52.72 96 SER A O 1
ATOM 733 N N . ALA A 1 97 ? 9.649 4.102 -16.493 1.00 50.25 97 ALA A N 1
ATOM 734 C CA . ALA A 1 97 ? 10.544 4.713 -17.491 1.00 50.25 97 ALA A CA 1
ATOM 735 C C . ALA A 1 97 ? 9.896 5.787 -18.412 1.00 50.25 97 ALA A C 1
ATOM 737 O O . ALA A 1 97 ? 8.674 5.932 -18.429 1.00 50.25 97 ALA A O 1
ATOM 738 N N . PRO A 1 98 ? 10.687 6.653 -19.091 1.00 50.91 98 PRO A N 1
ATOM 739 C CA . PRO A 1 98 ? 10.153 7.525 -20.144 1.00 50.91 98 PRO A CA 1
ATOM 740 C C . PRO A 1 98 ? 9.401 6.661 -21.151 1.00 50.91 98 PRO A C 1
ATOM 742 O O . PRO A 1 98 ? 9.882 5.562 -21.429 1.00 50.91 98 PRO A O 1
ATOM 745 N N . ALA A 1 99 ? 8.240 7.151 -21.609 1.00 51.25 99 ALA A N 1
ATOM 746 C CA . ALA A 1 99 ? 7.298 6.463 -22.488 1.00 51.25 99 ALA A CA 1
ATOM 747 C C . ALA A 1 99 ? 8.007 5.392 -23.316 1.00 51.25 99 ALA A C 1
ATOM 749 O O . ALA A 1 99 ? 8.795 5.702 -24.211 1.00 51.25 99 ALA A O 1
ATOM 750 N N . LEU A 1 100 ? 7.794 4.129 -22.941 1.00 50.41 100 LEU A N 1
ATOM 751 C CA . LEU A 1 100 ? 8.106 3.033 -23.831 1.00 50.41 100 LEU A CA 1
ATOM 752 C C . LEU A 1 100 ? 7.341 3.359 -25.111 1.00 50.41 100 LEU A C 1
ATOM 754 O O . LEU A 1 100 ? 6.115 3.302 -25.118 1.00 50.41 100 LEU A O 1
ATOM 758 N N . ASP A 1 101 ? 8.050 3.715 -26.178 1.00 50.81 101 ASP A N 1
ATOM 759 C CA . ASP A 1 101 ? 7.553 3.464 -27.522 1.00 50.81 101 ASP A CA 1
ATOM 760 C C . ASP A 1 101 ? 7.494 1.940 -27.638 1.00 50.81 101 ASP A C 1
ATOM 762 O O . ASP A 1 101 ? 8.393 1.279 -28.159 1.00 50.81 101 ASP A O 1
ATOM 766 N N . THR A 1 102 ? 6.446 1.359 -27.050 1.00 51.59 102 THR A N 1
ATOM 767 C CA . THR A 1 102 ? 6.211 -0.081 -26.889 1.00 51.59 102 THR A CA 1
ATOM 768 C C . THR A 1 102 ? 6.062 -0.795 -28.234 1.00 51.59 102 THR A C 1
ATOM 770 O O . THR A 1 102 ? 5.902 -2.009 -28.277 1.00 51.59 102 THR A O 1
ATOM 773 N N . PHE A 1 103 ? 6.139 -0.045 -29.333 1.00 52.28 103 PHE A N 1
ATOM 774 C CA . PHE A 1 103 ? 5.953 -0.486 -30.703 1.00 52.28 103 PHE A CA 1
ATOM 775 C C . PHE A 1 103 ? 7.067 -0.014 -31.640 1.00 52.28 103 PHE A C 1
ATOM 777 O O . PHE A 1 103 ? 6.822 0.130 -32.834 1.00 52.28 103 PHE A O 1
ATOM 784 N N . ASN A 1 104 ? 8.291 0.217 -31.151 1.00 59.72 104 ASN A N 1
ATOM 785 C CA . ASN A 1 104 ? 9.421 0.375 -32.063 1.00 59.72 104 ASN A CA 1
ATOM 786 C C . ASN A 1 104 ? 10.110 -0.985 -32.316 1.00 59.72 104 ASN A C 1
ATOM 788 O O . ASN A 1 104 ? 10.939 -1.410 -31.506 1.00 59.72 104 ASN A O 1
ATOM 792 N N . PRO A 1 105 ? 9.816 -1.679 -33.437 1.00 58.84 105 PRO A N 1
ATOM 793 C CA . PRO A 1 105 ? 10.463 -2.945 -33.789 1.00 58.84 105 PRO A CA 1
ATOM 794 C C . PRO A 1 105 ? 11.970 -2.801 -34.060 1.00 58.84 105 PRO A C 1
ATOM 796 O O . PRO A 1 105 ? 12.657 -3.809 -34.201 1.00 58.84 105 PRO A O 1
ATOM 799 N N . ALA A 1 106 ? 12.502 -1.573 -34.115 1.00 65.69 106 ALA A N 1
ATOM 800 C CA . ALA A 1 106 ? 13.931 -1.299 -34.242 1.00 65.69 106 ALA A CA 1
ATOM 801 C C . ALA A 1 106 ? 14.683 -1.281 -32.895 1.00 65.69 106 ALA A C 1
ATOM 803 O O . ALA A 1 106 ? 15.892 -1.038 -32.875 1.00 65.69 106 ALA A O 1
ATOM 804 N N . LEU A 1 107 ? 14.010 -1.518 -31.761 1.00 69.94 107 LEU A N 1
ATOM 805 C CA . LEU A 1 107 ? 14.689 -1.619 -30.468 1.00 69.94 107 LEU A CA 1
ATOM 806 C C . LEU A 1 107 ? 15.589 -2.858 -30.446 1.00 69.94 107 LEU A C 1
ATOM 808 O O . LEU A 1 107 ? 15.132 -3.995 -30.539 1.00 69.94 107 LEU A O 1
ATOM 812 N N . SER A 1 108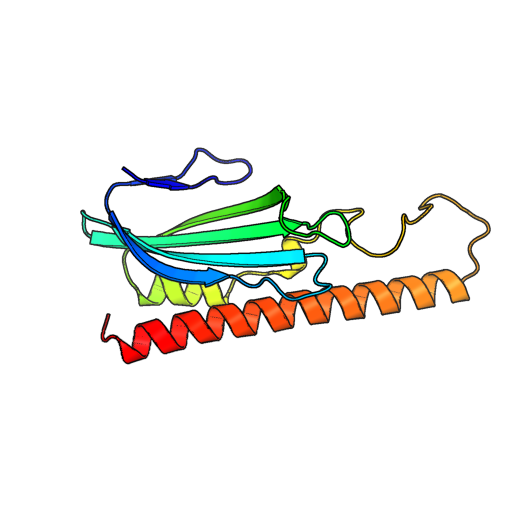 ? 16.895 -2.637 -30.297 1.00 78.00 108 SER A N 1
ATOM 813 C CA . SER A 1 108 ? 17.854 -3.732 -30.180 1.00 78.00 108 SER A CA 1
ATOM 814 C C . SER A 1 108 ? 17.650 -4.509 -28.874 1.00 78.00 108 SER A C 1
ATOM 816 O O . SER A 1 108 ? 17.202 -3.964 -27.860 1.00 78.00 108 SER A O 1
ATOM 818 N N . ALA A 1 109 ? 18.052 -5.783 -28.861 1.00 80.38 109 ALA A N 1
ATOM 819 C CA . ALA A 1 109 ? 17.993 -6.632 -27.667 1.00 80.38 109 ALA A CA 1
ATOM 820 C C . ALA A 1 109 ? 18.699 -6.002 -26.446 1.00 80.38 109 ALA A C 1
ATOM 822 O O . ALA A 1 109 ? 18.281 -6.205 -25.306 1.00 80.38 109 ALA A O 1
ATOM 823 N N . THR A 1 110 ? 19.744 -5.202 -26.674 1.00 81.88 110 THR A N 1
ATOM 824 C CA . THR A 1 110 ? 20.456 -4.459 -25.625 1.00 81.88 110 THR A CA 1
ATOM 825 C C . THR A 1 110 ? 19.575 -3.390 -24.979 1.00 81.88 110 THR A C 1
ATOM 827 O O . THR A 1 110 ? 19.581 -3.256 -23.756 1.00 81.88 110 THR A O 1
ATOM 830 N N . VAL A 1 111 ? 18.786 -2.657 -25.771 1.00 81.44 111 VAL A N 1
ATOM 831 C CA . VAL A 1 111 ? 17.886 -1.616 -25.251 1.00 81.44 111 VAL A CA 1
ATOM 832 C C . VAL A 1 111 ? 16.762 -2.239 -24.427 1.00 81.44 111 VAL A C 1
ATOM 834 O O . VAL A 1 111 ? 16.494 -1.767 -23.324 1.00 81.44 111 VAL A O 1
ATOM 837 N N . LEU A 1 112 ? 16.180 -3.345 -24.898 1.00 80.88 112 LEU A N 1
ATOM 838 C CA . LEU A 1 112 ? 15.152 -4.077 -24.151 1.00 80.88 112 LEU A CA 1
ATOM 839 C C . LEU A 1 112 ? 15.680 -4.596 -22.805 1.00 80.88 112 LEU A C 1
ATOM 841 O O . LEU A 1 112 ? 15.012 -4.449 -21.784 1.00 80.88 112 LEU A O 1
ATOM 845 N N . ARG A 1 113 ? 16.903 -5.145 -22.769 1.00 84.25 113 ARG A N 1
ATOM 846 C CA . ARG A 1 113 ? 17.547 -5.588 -21.517 1.00 84.25 113 ARG A CA 1
ATOM 847 C C . ARG A 1 113 ? 17.770 -4.434 -20.543 1.00 84.25 113 ARG A C 1
ATOM 849 O O . ARG A 1 113 ? 17.468 -4.571 -19.361 1.00 84.25 113 ARG A O 1
ATOM 856 N N . LEU A 1 114 ? 18.265 -3.296 -21.032 1.00 84.88 114 LEU A N 1
ATOM 857 C CA . LEU A 1 114 ? 18.469 -2.106 -20.204 1.00 84.88 114 LEU A CA 1
ATOM 858 C C . LEU A 1 114 ? 17.143 -1.574 -19.641 1.00 84.88 114 LEU A C 1
ATOM 860 O O . LEU A 1 114 ? 17.075 -1.174 -18.481 1.00 84.88 114 LEU A O 1
ATOM 864 N N . GLN A 1 115 ? 16.083 -1.574 -20.446 1.00 79.81 115 GLN A N 1
ATOM 865 C CA . GLN A 1 115 ? 14.752 -1.156 -20.010 1.00 79.81 115 GLN A CA 1
ATOM 866 C C . GLN A 1 115 ? 14.163 -2.112 -18.969 1.00 79.81 115 GLN A C 1
ATOM 868 O O . GLN A 1 115 ? 13.631 -1.648 -17.962 1.00 79.81 115 GLN A O 1
ATOM 873 N N . ALA A 1 116 ? 14.309 -3.424 -19.167 1.00 83.31 116 ALA A N 1
ATOM 874 C CA . ALA A 1 116 ? 13.887 -4.424 -18.192 1.00 83.31 116 ALA A CA 1
ATOM 875 C C . ALA A 1 116 ? 14.618 -4.252 -16.851 1.00 83.31 116 ALA A C 1
ATOM 877 O O . ALA A 1 116 ? 13.972 -4.270 -15.807 1.00 83.31 116 ALA A O 1
ATOM 878 N N . ALA A 1 117 ? 15.932 -4.000 -16.873 1.00 86.38 117 ALA A N 1
ATOM 879 C CA . ALA A 1 117 ? 16.707 -3.726 -15.663 1.00 86.38 117 ALA A CA 1
ATOM 880 C C . ALA A 1 117 ? 16.200 -2.471 -14.929 1.00 86.38 117 ALA A C 1
ATOM 882 O O . ALA A 1 117 ? 15.925 -2.520 -13.735 1.00 86.38 117 ALA A O 1
ATOM 883 N N . ARG A 1 118 ? 15.959 -1.368 -15.653 1.00 84.56 118 ARG A N 1
ATOM 884 C CA . ARG A 1 118 ? 15.401 -0.133 -15.067 1.00 84.56 118 ARG A CA 1
ATOM 885 C C . ARG A 1 118 ? 14.018 -0.336 -14.454 1.00 84.56 118 ARG A C 1
ATOM 887 O O . ARG A 1 118 ? 13.713 0.258 -13.425 1.00 84.56 118 ARG A O 1
ATOM 894 N N . LEU A 1 119 ? 13.172 -1.141 -15.096 1.00 83.31 119 LEU A N 1
ATOM 895 C CA . LEU A 1 119 ? 11.864 -1.500 -14.558 1.00 83.31 119 LEU A CA 1
ATOM 896 C C . LEU A 1 119 ? 12.015 -2.296 -13.258 1.00 83.31 119 LEU A C 1
ATOM 898 O O . LEU A 1 119 ? 11.349 -1.973 -12.284 1.00 83.31 119 LEU A O 1
ATOM 902 N N . GLN A 1 120 ? 12.906 -3.289 -13.227 1.00 87.69 120 GLN A N 1
ATOM 903 C CA . GLN A 1 120 ? 13.169 -4.084 -12.025 1.00 87.69 120 GLN A CA 1
ATOM 904 C C . GLN A 1 120 ? 13.682 -3.226 -10.864 1.00 87.69 120 GLN A C 1
ATOM 906 O O . GLN A 1 120 ? 13.194 -3.375 -9.744 1.00 87.69 120 GLN A O 1
ATOM 911 N N . ASP A 1 121 ? 14.614 -2.309 -11.131 1.00 88.94 121 ASP A N 1
ATOM 912 C CA . ASP A 1 121 ? 15.132 -1.383 -10.120 1.00 88.94 121 ASP A CA 1
ATOM 913 C C . ASP A 1 121 ? 14.024 -0.471 -9.583 1.00 88.94 121 ASP A C 1
ATOM 915 O O . ASP A 1 121 ? 13.901 -0.290 -8.372 1.00 88.94 121 ASP A O 1
ATOM 919 N N . PHE A 1 122 ? 13.163 0.046 -10.466 1.00 86.38 122 PHE A N 1
ATOM 920 C CA . PHE A 1 122 ? 12.015 0.858 -10.066 1.00 86.38 122 PHE A CA 1
ATOM 921 C C . PHE A 1 122 ? 11.015 0.076 -9.206 1.00 86.38 122 PHE A C 1
ATOM 923 O O . PHE A 1 122 ? 10.576 0.583 -8.176 1.00 86.38 122 PHE A O 1
ATOM 930 N N . CYS A 1 123 ? 10.682 -1.162 -9.587 1.00 89.44 123 CYS A N 1
ATOM 931 C CA . CYS A 1 123 ? 9.814 -2.023 -8.783 1.00 89.44 123 CYS A CA 1
ATOM 932 C C . CYS A 1 123 ? 10.403 -2.249 -7.387 1.00 89.44 123 CYS A C 1
ATOM 934 O O . CYS A 1 123 ? 9.693 -2.123 -6.393 1.00 89.44 123 CYS A O 1
ATOM 936 N N . ARG A 1 124 ? 11.704 -2.549 -7.306 1.00 91.69 124 ARG A N 1
ATOM 937 C CA . ARG A 1 124 ? 12.392 -2.792 -6.033 1.00 91.69 124 ARG A CA 1
ATOM 938 C C . ARG A 1 124 ? 12.365 -1.565 -5.129 1.00 91.69 124 ARG A C 1
ATOM 940 O O . ARG A 1 124 ? 12.105 -1.702 -3.940 1.00 91.69 124 ARG A O 1
ATOM 947 N N . ASP A 1 125 ? 12.614 -0.386 -5.690 1.00 90.62 125 ASP A N 1
ATOM 948 C CA . ASP A 1 125 ? 12.561 0.874 -4.949 1.00 90.62 125 ASP A CA 1
ATOM 949 C C . ASP A 1 125 ? 11.154 1.152 -4.393 1.00 90.62 125 ASP A C 1
ATOM 951 O O . ASP A 1 125 ? 11.003 1.461 -3.213 1.00 90.62 125 ASP A O 1
ATOM 955 N N . VAL A 1 126 ? 10.109 0.980 -5.208 1.00 90.69 126 VAL A N 1
ATOM 956 C CA . VAL A 1 126 ? 8.714 1.147 -4.765 1.00 90.69 126 VAL A CA 1
ATOM 957 C C . VAL A 1 126 ? 8.369 0.184 -3.628 1.00 90.69 126 VAL A C 1
ATOM 959 O O . VAL A 1 126 ? 7.828 0.619 -2.613 1.00 90.69 126 VAL A O 1
ATOM 962 N N . VAL A 1 127 ? 8.706 -1.100 -3.776 1.00 94.00 127 VAL A N 1
ATOM 963 C CA . VAL A 1 127 ? 8.441 -2.122 -2.752 1.00 94.00 127 VAL A CA 1
ATOM 964 C C . VAL A 1 127 ? 9.190 -1.803 -1.461 1.00 94.00 127 VAL A C 1
ATOM 966 O O . VAL A 1 127 ? 8.577 -1.751 -0.400 1.00 94.00 127 VAL A O 1
ATOM 969 N N . SER A 1 128 ? 10.483 -1.487 -1.545 1.00 94.25 128 SER A N 1
ATOM 970 C CA . SER A 1 128 ? 11.292 -1.163 -0.367 1.00 94.25 128 SER A CA 1
ATOM 971 C C . SER A 1 128 ? 10.757 0.059 0.391 1.00 94.25 128 SER A C 1
ATOM 973 O O . SER A 1 128 ? 10.728 0.068 1.623 1.00 94.25 128 SER A O 1
ATOM 975 N N . ARG A 1 129 ? 10.277 1.084 -0.325 1.00 93.31 129 ARG A N 1
ATOM 976 C CA . ARG A 1 129 ? 9.673 2.273 0.297 1.00 93.31 129 ARG A CA 1
ATOM 977 C C . ARG A 1 129 ? 8.319 1.976 0.936 1.00 93.31 129 ARG A C 1
ATOM 979 O O . ARG A 1 129 ? 8.033 2.509 2.008 1.00 93.31 129 ARG A O 1
ATOM 986 N N . TYR A 1 130 ? 7.509 1.119 0.317 1.00 96.25 130 TYR A N 1
ATOM 987 C CA . TYR A 1 130 ? 6.269 0.639 0.920 1.00 96.25 130 TYR A CA 1
ATOM 988 C C . TYR A 1 130 ? 6.542 -0.115 2.228 1.00 96.25 130 TYR A C 1
ATOM 990 O O . TYR A 1 130 ? 5.957 0.220 3.257 1.00 96.25 130 TYR A O 1
ATOM 998 N N . GLU A 1 131 ? 7.470 -1.075 2.209 1.00 96.19 131 GLU A N 1
ATOM 999 C CA . GLU A 1 131 ? 7.846 -1.874 3.382 1.00 96.19 131 GLU A CA 1
ATOM 1000 C C . GLU A 1 131 ? 8.346 -0.995 4.533 1.00 96.19 131 GLU A C 1
ATOM 1002 O O . GLU A 1 131 ? 7.954 -1.197 5.682 1.00 96.19 131 GLU A O 1
ATOM 1007 N N . ALA A 1 132 ? 9.147 0.034 4.236 1.00 94.75 132 ALA A N 1
ATOM 1008 C CA . ALA A 1 132 ? 9.584 1.005 5.236 1.00 94.75 132 ALA A CA 1
ATOM 1009 C C . ALA A 1 132 ? 8.401 1.758 5.876 1.00 94.75 132 ALA A C 1
ATOM 1011 O O . ALA A 1 132 ? 8.358 1.925 7.097 1.00 94.75 132 ALA A O 1
ATOM 1012 N N . GLY A 1 133 ? 7.416 2.172 5.072 1.00 93.56 133 GLY A N 1
ATOM 1013 C CA . GLY A 1 133 ? 6.208 2.835 5.565 1.00 93.56 133 GLY A CA 1
ATOM 1014 C C . GLY A 1 133 ? 5.304 1.915 6.388 1.00 93.56 133 GLY A C 1
ATOM 1015 O O . GLY A 1 133 ? 4.818 2.313 7.449 1.00 93.56 133 GLY A O 1
ATOM 1016 N N . ALA A 1 134 ? 5.117 0.669 5.947 1.00 94.94 134 ALA A N 1
ATOM 1017 C CA . ALA A 1 134 ? 4.382 -0.343 6.701 1.00 94.94 134 ALA A CA 1
ATOM 1018 C C . ALA A 1 134 ? 5.076 -0.626 8.044 1.00 94.94 134 ALA A C 1
ATOM 1020 O O . ALA A 1 134 ? 4.427 -0.596 9.091 1.00 94.94 134 ALA A O 1
ATOM 1021 N N . GLY A 1 135 ? 6.406 -0.770 8.034 1.00 94.31 135 GLY A N 1
ATOM 1022 C CA . GLY A 1 135 ? 7.244 -0.892 9.227 1.00 94.31 135 GLY A CA 1
ATOM 1023 C C . GLY A 1 135 ? 7.081 0.274 10.204 1.00 94.31 135 GLY A C 1
ATOM 1024 O O . GLY A 1 135 ? 6.974 0.061 11.412 1.00 94.31 135 GLY A O 1
ATOM 1025 N N . ALA A 1 136 ? 6.990 1.507 9.700 1.00 93.19 136 ALA A N 1
ATOM 1026 C CA . ALA A 1 136 ? 6.745 2.685 10.530 1.00 93.19 136 ALA A CA 1
ATOM 1027 C C . ALA A 1 136 ? 5.367 2.643 11.216 1.00 93.19 136 ALA A C 1
ATOM 1029 O O . ALA A 1 136 ? 5.256 2.986 12.398 1.00 93.19 136 ALA A O 1
ATOM 1030 N N . ILE A 1 137 ? 4.324 2.185 10.512 1.00 93.00 137 ILE A N 1
ATOM 1031 C CA . ILE A 1 137 ? 2.992 2.001 11.107 1.00 93.00 137 ILE A CA 1
ATOM 1032 C C . ILE A 1 137 ? 3.011 0.904 12.168 1.00 93.00 137 ILE A C 1
ATOM 1034 O O . ILE A 1 137 ? 2.505 1.133 13.266 1.00 93.00 137 ILE A O 1
ATOM 1038 N N . LEU A 1 138 ? 3.615 -0.248 11.869 1.00 91.94 138 LEU A N 1
ATOM 1039 C CA . LEU A 1 138 ? 3.749 -1.374 12.800 1.00 91.94 138 LEU A CA 1
ATOM 1040 C C . LEU A 1 138 ? 4.452 -0.937 14.089 1.00 91.94 138 LEU A C 1
ATOM 1042 O O . LEU A 1 138 ? 3.926 -1.121 15.186 1.00 91.94 138 LEU A O 1
ATOM 1046 N N . TYR A 1 139 ? 5.593 -0.258 13.955 1.00 92.00 139 TYR A N 1
ATOM 1047 C CA . TYR A 1 139 ? 6.336 0.288 15.087 1.00 92.00 139 TYR A CA 1
ATOM 1048 C C . TYR A 1 139 ? 5.490 1.267 15.913 1.00 92.00 139 TYR A C 1
ATOM 1050 O O . TYR A 1 139 ? 5.458 1.187 17.144 1.00 92.00 139 TYR A O 1
ATOM 1058 N N . SER A 1 140 ? 4.767 2.176 15.248 1.00 90.00 140 SER A N 1
ATOM 1059 C CA . SER A 1 140 ? 3.878 3.117 15.932 1.00 90.00 140 SER A CA 1
ATOM 1060 C C . SER A 1 140 ? 2.727 2.411 16.653 1.00 90.00 140 SER A C 1
ATOM 1062 O O . SER A 1 140 ? 2.369 2.824 17.755 1.00 90.00 140 SER A O 1
ATOM 1064 N N . ALA A 1 141 ? 2.147 1.366 16.061 1.00 87.69 141 ALA A N 1
ATOM 1065 C CA . ALA A 1 141 ? 1.060 0.601 16.662 1.00 87.69 141 ALA A CA 1
ATOM 1066 C C . ALA A 1 141 ? 1.525 -0.130 17.931 1.00 87.69 141 ALA A C 1
ATOM 1068 O O . ALA A 1 141 ? 0.896 0.010 18.980 1.00 87.69 141 ALA A O 1
ATOM 1069 N N . CYS A 1 142 ? 2.678 -0.809 17.871 1.00 86.44 142 CYS A N 1
ATOM 1070 C CA . CYS A 1 142 ? 3.270 -1.491 19.024 1.00 86.44 142 CYS A CA 1
ATOM 1071 C C . CYS A 1 142 ? 3.646 -0.521 20.151 1.00 86.44 142 CYS A C 1
ATOM 1073 O O . CYS A 1 142 ? 3.404 -0.808 21.322 1.00 86.44 142 CYS A O 1
ATOM 1075 N N . ARG A 1 143 ? 4.222 0.643 19.820 1.00 88.00 143 ARG A N 1
ATOM 1076 C CA . ARG A 1 143 ? 4.651 1.628 20.827 1.00 88.00 143 ARG A CA 1
ATOM 1077 C C . ARG A 1 143 ? 3.472 2.272 21.557 1.00 88.00 143 ARG A C 1
ATOM 1079 O O . ARG A 1 143 ? 3.591 2.596 22.735 1.00 88.00 143 ARG A O 1
ATOM 1086 N N . SER A 1 144 ? 2.360 2.485 20.862 1.00 82.56 144 SER A N 1
ATOM 1087 C CA . SER A 1 144 ? 1.186 3.163 21.418 1.00 82.56 144 SER A CA 1
ATOM 1088 C C . SER A 1 144 ? 0.270 2.247 22.243 1.00 82.56 144 SER A C 1
ATOM 1090 O O . SER A 1 144 ? -0.700 2.746 22.807 1.00 82.56 144 SER A O 1
ATOM 1092 N N . GLY A 1 145 ? 0.562 0.941 22.337 1.00 75.81 145 GLY A N 1
ATOM 1093 C CA . GLY A 1 145 ? -0.233 -0.020 23.117 1.00 75.81 145 GLY A CA 1
ATOM 1094 C C . GLY A 1 145 ? -1.671 -0.192 22.614 1.00 75.81 145 GLY A C 1
ATOM 1095 O O . GLY A 1 145 ? -2.581 -0.360 23.425 1.00 75.81 145 GLY A O 1
ATOM 1096 N N . LEU A 1 146 ? -1.868 -0.064 21.297 1.00 64.75 146 LEU A N 1
ATOM 1097 C CA . LEU A 1 146 ? -3.170 -0.139 20.620 1.00 64.75 146 LEU A CA 1
ATOM 1098 C C . LEU A 1 146 ? -3.722 -1.560 20.485 1.00 64.75 146 LEU A C 1
ATOM 1100 O O . LEU A 1 146 ? -2.912 -2.509 20.426 1.00 64.75 146 LEU A O 1
#

Foldseek 3Di:
DDWFDAPPDHTDDAAWAWDDWDDLDDQPDQKAWIWTWTAGPVAFIKIKIFIWGADDRPRPPIDGQHIDMDTDRYPVVNLVCLVPDQQLVSDDPPSFDHDPPVPDPPDDPVNVVVSVVSRVVSSVVRVVSSNVRSVVVVVSCVVVVD

Radius of gyration: 17.58 Å; chains: 1; bounding box: 39×29×57 Å

Secondary structure (DSSP, 8-state):
-EEE--TTSPPEEE-EEEEEEEE---TT-SEEEEEEEEEETTSSEEEEEEEEE--SS-TTS-EEEEEEEEEESSHHHHHHHHHT--GGGG--TT-SSS---TT-TT--HHHHHHHHHHHHHHHHHHHHHHHHHHHHHHHHHHHTT-